Protein AF-T2J8T0-F1 (afdb_monomer_lite)

Foldseek 3Di:
DPPDDQDADLVDVVSLVVDDPVSSVVSPVVSVVVQVVCVVVVHHPVRVVVLVVVLVVDVVSVVVVVVVVVVVPDD

Secondary structure (DSSP, 8-state):
---SPPP--TT-HHHHHTS-HHHHHHHHHHHHHHHHHHHHTT--HHHHHHHHHHHHH-HHHHHHHHHHHHHHH--

Sequence (75 aa):
MDTQPPEIACDQPESIKQLPNDAQEIAVEFCNQSKKIAADSGLSSDDFNAITENAQKDATFKKRIQNAMIRIRRP

Organism: NCBI:txid555881

InterPro domains:
  IPR025433 Domain of unknown function DUF4168 [PF13767] (4-65)

Radius of gyration: 15.07 Å; chains: 1; bounding box: 30×31×39 Å

Structure (mmCIF, N/CA/C/O backbone):
data_AF-T2J8T0-F1
#
_entry.id   AF-T2J8T0-F1
#
loop_
_atom_site.group_PDB
_atom_site.id
_atom_site.type_symbol
_atom_site.label_atom_id
_atom_site.label_alt_id
_atom_site.label_comp_id
_atom_site.label_asym_id
_atom_site.label_entity_id
_atom_site.label_seq_id
_atom_site.pdbx_PDB_ins_code
_atom_site.Cartn_x
_atom_site.Cartn_y
_atom_site.Cartn_z
_atom_site.occupancy
_atom_site.B_iso_or_equiv
_atom_site.auth_seq_id
_atom_site.auth_comp_id
_atom_site.auth_asym_id
_atom_site.auth_atom_id
_atom_site.pdbx_PDB_model_num
ATOM 1 N N . MET A 1 1 ? 19.782 18.840 -8.395 1.00 45.12 1 MET A N 1
ATOM 2 C CA . MET A 1 1 ? 19.472 17.465 -8.822 1.00 45.12 1 MET A CA 1
ATOM 3 C C . MET A 1 1 ? 18.551 16.896 -7.774 1.00 45.12 1 MET A C 1
ATOM 5 O O . MET A 1 1 ? 18.954 16.864 -6.618 1.00 45.12 1 MET A O 1
ATOM 9 N N . ASP A 1 2 ? 17.324 16.561 -8.154 1.00 59.84 2 ASP A N 1
ATOM 10 C CA . ASP A 1 2 ? 16.368 15.903 -7.268 1.00 59.84 2 ASP A CA 1
ATOM 11 C C . ASP A 1 2 ? 16.890 14.499 -6.945 1.00 59.84 2 ASP A C 1
ATOM 13 O O . ASP A 1 2 ? 17.032 13.656 -7.826 1.00 59.84 2 ASP A O 1
ATOM 17 N N . THR A 1 3 ? 17.283 14.281 -5.691 1.00 76.25 3 THR A N 1
ATOM 18 C CA . THR A 1 3 ? 17.898 13.035 -5.201 1.00 76.25 3 THR A CA 1
ATOM 19 C C . THR A 1 3 ? 16.874 12.034 -4.666 1.00 76.25 3 THR A C 1
ATOM 21 O O . THR A 1 3 ? 17.261 11.020 -4.083 1.00 76.25 3 THR A O 1
ATOM 24 N N . GLN A 1 4 ? 15.575 12.304 -4.816 1.00 74.81 4 GLN A N 1
ATOM 25 C CA . GLN A 1 4 ? 14.534 11.403 -4.335 1.00 74.81 4 GLN A CA 1
ATOM 26 C C . GLN A 1 4 ? 14.213 10.329 -5.379 1.00 74.81 4 GLN A C 1
ATOM 28 O O . GLN A 1 4 ? 14.021 10.659 -6.551 1.00 74.81 4 GLN A O 1
ATOM 33 N N . PRO A 1 5 ? 14.145 9.050 -4.966 1.00 72.25 5 PRO A N 1
ATOM 34 C CA . PRO A 1 5 ? 13.655 7.998 -5.841 1.00 72.25 5 PRO A CA 1
ATOM 35 C C . PRO A 1 5 ? 12.214 8.310 -6.275 1.00 72.25 5 PRO A C 1
ATOM 37 O O . PRO A 1 5 ? 11.477 8.951 -5.518 1.00 72.25 5 PRO A O 1
ATOM 40 N N . PRO A 1 6 ? 11.814 7.876 -7.484 1.00 81.31 6 PRO A N 1
ATOM 41 C CA . PRO A 1 6 ? 10.469 8.112 -7.982 1.00 81.31 6 PRO A CA 1
ATOM 42 C C . PRO A 1 6 ? 9.429 7.491 -7.048 1.00 81.31 6 PRO A C 1
ATOM 44 O O . PRO A 1 6 ? 9.667 6.452 -6.429 1.00 81.31 6 PRO A O 1
ATOM 47 N N . GLU A 1 7 ? 8.266 8.129 -6.961 1.00 86.25 7 GLU A N 1
ATOM 48 C CA . GLU A 1 7 ? 7.130 7.567 -6.242 1.00 86.25 7 GLU A CA 1
ATOM 49 C C . GLU A 1 7 ? 6.614 6.323 -6.980 1.00 86.25 7 GLU A C 1
ATOM 51 O O . GLU A 1 7 ? 6.413 6.351 -8.197 1.00 86.25 7 GLU A O 1
ATOM 56 N N . ILE A 1 8 ? 6.434 5.228 -6.237 1.00 89.81 8 ILE A N 1
ATOM 57 C CA . ILE A 1 8 ? 5.973 3.934 -6.751 1.00 89.81 8 ILE A CA 1
ATOM 58 C C . ILE A 1 8 ? 4.653 3.585 -6.082 1.00 89.81 8 ILE A C 1
ATOM 60 O O . ILE A 1 8 ? 4.572 3.544 -4.853 1.00 89.81 8 ILE A O 1
ATOM 64 N N . ALA A 1 9 ? 3.643 3.278 -6.892 1.00 89.69 9 ALA A N 1
ATOM 65 C CA . ALA A 1 9 ? 2.323 2.887 -6.425 1.00 89.69 9 ALA A CA 1
ATOM 66 C C . ALA A 1 9 ? 1.909 1.545 -7.051 1.00 89.69 9 ALA A C 1
ATOM 68 O O . ALA A 1 9 ? 1.887 1.372 -8.270 1.00 89.69 9 ALA A O 1
ATOM 69 N N . CYS A 1 10 ? 1.582 0.565 -6.201 1.00 90.12 10 CYS A N 1
ATOM 70 C CA . CYS A 1 10 ? 1.279 -0.816 -6.607 1.00 90.12 10 CYS A CA 1
ATOM 71 C C . CYS A 1 10 ? -0.014 -0.984 -7.424 1.00 90.12 10 CYS A C 1
ATOM 73 O O . CYS A 1 10 ? -0.275 -2.064 -7.969 1.00 90.12 10 CYS A O 1
ATOM 75 N N . ASP A 1 11 ? -0.837 0.058 -7.467 1.00 86.75 11 ASP A N 1
ATOM 76 C CA . ASP A 1 11 ? -2.062 0.191 -8.250 1.00 86.75 11 ASP A CA 1
ATOM 77 C C . ASP A 1 11 ? -1.863 1.015 -9.537 1.00 86.75 11 ASP A C 1
ATOM 79 O O . ASP A 1 11 ? -2.775 1.093 -10.357 1.00 86.75 11 ASP A O 1
ATOM 83 N N . GLN A 1 12 ? -0.663 1.561 -9.770 1.00 90.88 12 GLN A N 1
ATOM 84 C CA . GLN A 1 1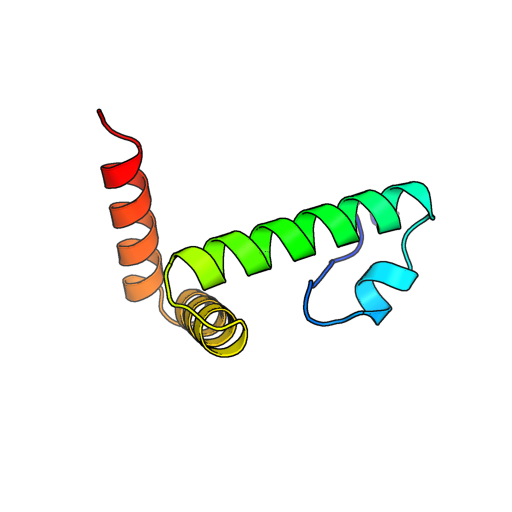2 ? -0.306 2.320 -10.969 1.00 90.88 12 GLN A CA 1
ATOM 85 C C . GLN A 1 12 ? 0.851 1.634 -11.716 1.00 90.88 12 GLN A C 1
ATOM 87 O O . GLN A 1 12 ? 2.017 1.963 -11.481 1.00 90.88 12 GLN A O 1
ATOM 92 N N . PRO A 1 13 ? 0.573 0.708 -12.659 1.00 90.44 13 PRO A N 1
ATOM 93 C CA . PRO A 1 13 ? 1.608 -0.044 -13.376 1.00 90.44 13 PRO A CA 1
ATOM 94 C C . PRO A 1 13 ? 2.651 0.828 -14.090 1.00 90.44 13 PRO A C 1
ATOM 96 O O . PRO A 1 13 ? 3.816 0.448 -14.179 1.00 90.44 13 PRO A O 1
ATOM 99 N N . GLU A 1 14 ? 2.259 2.010 -14.572 1.00 93.00 14 GLU A N 1
ATOM 100 C CA . GLU A 1 14 ? 3.179 2.955 -15.221 1.00 93.00 14 GLU A CA 1
ATOM 101 C C . GLU A 1 14 ? 4.250 3.495 -14.256 1.00 93.00 14 GLU A C 1
ATOM 103 O O . GLU A 1 14 ? 5.391 3.696 -14.668 1.00 93.00 14 GLU A O 1
ATOM 108 N N . SER A 1 15 ? 3.930 3.630 -12.960 1.00 93.31 15 SER A N 1
ATOM 109 C CA . SER A 1 15 ? 4.901 4.033 -11.930 1.00 93.31 15 SER A CA 1
ATOM 110 C C . SER A 1 15 ? 6.002 2.991 -11.717 1.00 93.31 15 SER A C 1
ATOM 112 O O . SER A 1 15 ? 7.096 3.334 -11.284 1.00 93.31 15 SER A O 1
ATOM 114 N N . ILE A 1 16 ? 5.741 1.725 -12.058 1.00 93.81 16 ILE A N 1
ATOM 115 C CA . ILE A 1 16 ? 6.727 0.643 -11.995 1.00 93.81 16 ILE A CA 1
ATOM 116 C C . ILE A 1 16 ? 7.555 0.626 -13.281 1.00 93.81 16 ILE A C 1
ATOM 118 O O . ILE A 1 16 ? 8.774 0.536 -13.218 1.00 93.81 16 ILE A O 1
ATOM 122 N N . LYS A 1 17 ? 6.925 0.775 -14.453 1.00 92.94 17 LYS A N 1
ATOM 123 C CA . LYS A 1 17 ? 7.608 0.701 -15.762 1.00 92.94 17 LYS A CA 1
ATOM 124 C C . LYS A 1 17 ? 8.714 1.740 -15.960 1.00 92.94 17 LYS A C 1
ATOM 126 O O . LYS A 1 17 ? 9.612 1.515 -16.766 1.00 92.94 17 LYS A O 1
ATOM 131 N N . GLN A 1 18 ? 8.659 2.865 -15.250 1.00 91.19 18 GLN A N 1
ATOM 132 C CA . GLN A 1 18 ? 9.712 3.889 -15.281 1.00 91.19 18 GLN A CA 1
ATOM 133 C C . GLN A 1 18 ? 11.002 3.468 -14.548 1.00 91.19 18 GLN A C 1
ATOM 135 O O . GLN A 1 18 ? 12.022 4.146 -14.667 1.00 91.19 18 GLN A O 1
ATOM 140 N N . LEU A 1 19 ? 10.970 2.381 -13.769 1.00 91.69 19 LEU A N 1
ATOM 141 C CA . LEU A 1 19 ? 12.132 1.870 -13.048 1.00 91.69 19 LEU A CA 1
ATOM 142 C C . LEU A 1 19 ? 13.079 1.087 -13.976 1.00 91.69 19 LEU A C 1
ATOM 144 O O . LEU A 1 19 ? 12.631 0.481 -14.950 1.00 91.69 19 LEU A O 1
ATOM 148 N N . PRO A 1 20 ? 14.383 1.011 -13.657 1.00 93.88 20 PRO A N 1
ATOM 149 C CA . PRO A 1 20 ? 15.282 0.018 -14.249 1.00 93.88 20 PRO A CA 1
ATOM 150 C C . PRO A 1 20 ? 14.786 -1.417 -14.004 1.00 93.88 20 PRO A C 1
ATOM 152 O O . PRO A 1 20 ? 14.170 -1.675 -12.974 1.00 93.88 20 PRO A O 1
ATOM 155 N N . ASN A 1 21 ? 15.095 -2.355 -14.905 1.00 94.25 21 ASN A N 1
ATOM 156 C CA . ASN A 1 21 ? 14.554 -3.726 -14.882 1.00 94.25 21 ASN A CA 1
ATOM 157 C C . ASN A 1 21 ? 14.681 -4.431 -13.519 1.00 94.25 21 ASN A C 1
ATOM 159 O O . ASN A 1 21 ? 13.682 -4.921 -13.001 1.00 94.25 21 ASN A O 1
ATOM 163 N N . ASP A 1 22 ? 15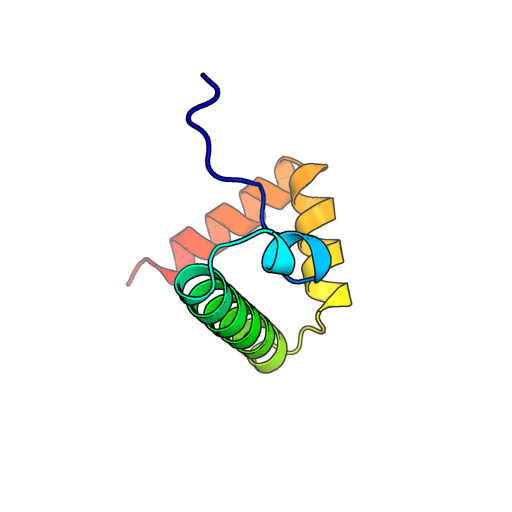.863 -4.414 -12.901 1.00 94.12 22 ASP A N 1
ATOM 164 C CA . ASP A 1 22 ? 16.080 -5.059 -11.596 1.00 94.12 22 ASP A CA 1
ATOM 165 C C . ASP A 1 22 ? 15.197 -4.434 -10.498 1.00 94.12 22 ASP A C 1
ATOM 167 O O . ASP A 1 22 ? 14.670 -5.118 -9.625 1.00 94.12 22 ASP A O 1
ATOM 171 N N . ALA A 1 23 ? 14.977 -3.118 -10.562 1.00 93.31 23 ALA A N 1
ATOM 172 C CA . ALA A 1 23 ? 14.099 -2.418 -9.631 1.00 93.31 23 ALA A CA 1
ATOM 173 C C . ALA A 1 23 ? 12.610 -2.680 -9.922 1.00 93.31 23 ALA A C 1
ATOM 175 O O . ALA A 1 23 ? 11.809 -2.683 -8.986 1.00 93.31 23 ALA A O 1
ATOM 176 N N . GLN A 1 24 ? 12.232 -2.936 -11.182 1.00 95.00 24 GLN A N 1
ATOM 177 C CA . GLN A 1 24 ? 10.875 -3.378 -11.523 1.00 95.00 24 GLN A CA 1
ATOM 178 C C . GLN A 1 24 ? 10.559 -4.726 -10.881 1.00 95.00 24 GLN A C 1
ATOM 180 O O . GLN A 1 24 ? 9.481 -4.876 -10.313 1.00 95.00 24 GLN A O 1
ATOM 185 N N . GLU A 1 25 ? 11.487 -5.684 -10.936 1.00 95.88 25 GLU A N 1
ATOM 186 C CA . GLU A 1 25 ? 11.296 -7.011 -10.339 1.00 95.88 25 GLU A CA 1
ATOM 187 C C . GLU A 1 25 ? 11.046 -6.909 -8.830 1.00 95.88 25 GLU A C 1
ATOM 189 O O . GLU A 1 25 ? 10.037 -7.415 -8.334 1.00 95.88 25 GLU A O 1
ATOM 194 N N . ILE A 1 26 ? 11.884 -6.141 -8.125 1.00 94.88 26 ILE A N 1
ATOM 195 C CA . ILE A 1 26 ? 11.730 -5.880 -6.686 1.00 94.88 26 ILE A CA 1
ATOM 196 C C . ILE A 1 26 ? 10.379 -5.212 -6.388 1.00 94.88 26 ILE A C 1
ATOM 198 O O . ILE A 1 26 ? 9.681 -5.601 -5.449 1.00 94.88 26 ILE A O 1
ATOM 202 N N . ALA A 1 27 ? 9.985 -4.210 -7.181 1.00 94.81 27 ALA A N 1
ATOM 203 C CA . ALA A 1 27 ? 8.713 -3.516 -6.997 1.00 94.81 27 ALA A CA 1
ATOM 204 C C . ALA A 1 27 ? 7.513 -4.451 -7.218 1.00 94.81 27 ALA A C 1
ATOM 206 O O . ALA A 1 27 ? 6.567 -4.439 -6.429 1.00 94.81 27 ALA A O 1
ATOM 207 N N . VAL A 1 28 ? 7.555 -5.294 -8.253 1.00 95.44 28 VAL A N 1
ATOM 208 C CA . VAL A 1 28 ? 6.503 -6.278 -8.544 1.00 95.44 28 VAL A CA 1
ATOM 209 C C . VAL A 1 28 ? 6.393 -7.305 -7.419 1.00 95.44 28 VAL A C 1
ATOM 211 O O . VAL A 1 28 ? 5.281 -7.577 -6.959 1.00 95.44 28 VAL A O 1
ATOM 214 N N . GLU A 1 29 ? 7.514 -7.845 -6.940 1.00 96.56 29 GLU A N 1
ATOM 215 C CA . GLU A 1 29 ? 7.531 -8.789 -5.820 1.00 96.56 29 GLU A CA 1
ATOM 216 C C . GLU A 1 29 ? 6.930 -8.159 -4.557 1.00 96.56 29 GLU A C 1
ATOM 218 O O .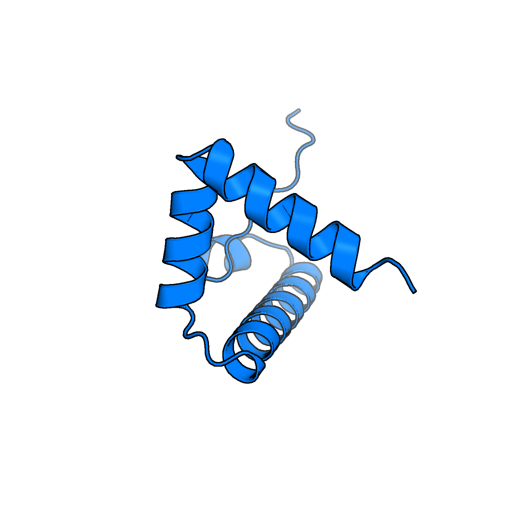 GLU A 1 29 ? 5.994 -8.712 -3.969 1.00 96.56 29 GLU A O 1
ATOM 223 N N . PHE A 1 30 ? 7.383 -6.956 -4.196 1.00 94.62 30 PHE A N 1
ATOM 224 C CA . PHE A 1 30 ? 6.866 -6.210 -3.051 1.00 94.62 30 PHE A CA 1
ATOM 225 C C . PHE A 1 30 ? 5.356 -5.950 -3.155 1.00 94.62 30 PHE A C 1
ATOM 227 O O . PHE A 1 30 ? 4.608 -6.156 -2.191 1.00 94.62 30 PHE A O 1
ATOM 234 N N . CYS A 1 31 ? 4.882 -5.521 -4.326 1.00 93.44 31 CYS A N 1
ATOM 235 C CA . CYS A 1 31 ? 3.467 -5.253 -4.551 1.00 93.44 31 CYS A CA 1
ATOM 236 C C . CYS A 1 31 ? 2.619 -6.526 -4.452 1.00 93.44 31 CYS A C 1
ATOM 238 O O . CYS A 1 31 ? 1.538 -6.502 -3.858 1.00 93.44 31 CYS A O 1
ATOM 240 N N . ASN A 1 32 ? 3.111 -7.649 -4.976 1.00 94.50 32 ASN A N 1
ATOM 241 C CA . ASN A 1 32 ? 2.431 -8.938 -4.870 1.00 94.50 32 ASN A CA 1
ATOM 242 C C . ASN A 1 32 ? 2.376 -9.434 -3.421 1.00 94.50 32 ASN A C 1
ATOM 244 O O . ASN A 1 32 ? 1.320 -9.874 -2.962 1.00 94.50 32 ASN A O 1
ATOM 248 N N . GLN A 1 33 ? 3.475 -9.310 -2.674 1.00 95.62 33 GLN A N 1
ATOM 249 C CA . GLN A 1 33 ? 3.511 -9.664 -1.258 1.00 95.62 33 GLN A CA 1
ATOM 250 C C . GLN A 1 33 ? 2.536 -8.806 -0.442 1.00 95.62 33 GLN A C 1
ATOM 252 O O . GLN A 1 33 ? 1.776 -9.333 0.370 1.00 95.62 33 GLN A O 1
ATOM 257 N N . SER A 1 34 ? 2.505 -7.498 -0.696 1.00 92.31 34 SER A N 1
ATOM 258 C CA . SER A 1 34 ? 1.601 -6.567 -0.014 1.00 92.31 34 SER A CA 1
ATOM 259 C C . SER A 1 34 ? 0.131 -6.910 -0.271 1.00 92.31 34 SER A C 1
ATOM 261 O O . SER A 1 34 ? -0.657 -6.993 0.673 1.00 92.31 34 SER A O 1
ATOM 263 N N . LYS A 1 35 ? -0.234 -7.200 -1.530 1.00 92.12 35 LYS A N 1
ATOM 264 C CA . LYS A 1 35 ? -1.587 -7.655 -1.898 1.00 92.12 35 LYS A CA 1
ATOM 265 C C . LYS A 1 35 ? -1.961 -8.952 -1.187 1.00 92.12 35 LYS A C 1
ATOM 267 O O . LYS A 1 35 ? -3.079 -9.071 -0.694 1.00 92.12 35 LYS A O 1
ATOM 272 N N . LYS A 1 36 ? -1.025 -9.900 -1.093 1.00 95.19 36 LYS A N 1
ATOM 273 C CA . LYS A 1 36 ? -1.245 -11.167 -0.391 1.00 95.19 36 LYS A CA 1
ATOM 274 C C . LYS A 1 36 ? -1.498 -10.966 1.104 1.00 95.19 36 LYS A C 1
ATOM 276 O O . LYS A 1 36 ? -2.457 -11.519 1.619 1.00 95.19 36 LYS A O 1
ATOM 281 N N . ILE A 1 37 ? -0.707 -10.131 1.781 1.00 93.75 37 ILE A N 1
ATOM 282 C CA . ILE A 1 37 ? -0.894 -9.830 3.213 1.00 93.75 37 ILE A CA 1
ATOM 283 C C . ILE A 1 37 ? -2.283 -9.227 3.480 1.00 93.75 37 ILE A C 1
ATOM 285 O O . ILE A 1 37 ? -2.947 -9.602 4.450 1.00 93.75 37 ILE A O 1
ATOM 289 N N . ALA A 1 38 ? -2.730 -8.305 2.622 1.00 91.56 38 ALA A N 1
ATOM 290 C CA . ALA A 1 38 ? -4.066 -7.722 2.724 1.00 91.56 38 ALA A CA 1
ATOM 291 C C . ALA A 1 38 ? -5.158 -8.788 2.522 1.00 91.56 38 ALA A C 1
ATOM 293 O O . ALA A 1 38 ? -6.059 -8.902 3.355 1.00 91.56 38 ALA A O 1
ATOM 294 N N . ALA A 1 39 ? -5.025 -9.617 1.483 1.00 94.44 39 ALA A N 1
ATOM 295 C CA . ALA A 1 39 ? -5.970 -10.689 1.177 1.00 94.44 39 ALA A CA 1
ATOM 296 C C . ALA A 1 39 ? -6.059 -11.739 2.295 1.00 94.44 39 ALA A C 1
ATOM 298 O O . ALA A 1 39 ? -7.159 -12.114 2.696 1.00 94.44 39 ALA A O 1
ATOM 299 N N . ASP A 1 40 ? -4.922 -12.155 2.859 1.00 96.62 40 ASP A N 1
ATOM 300 C CA . ASP A 1 40 ? -4.857 -13.096 3.985 1.00 96.62 40 ASP A CA 1
ATOM 301 C C . ASP A 1 40 ? -5.522 -12.520 5.254 1.00 96.62 40 ASP A C 1
ATOM 303 O O . ASP A 1 40 ? -5.979 -13.265 6.119 1.00 96.62 40 ASP A O 1
ATOM 307 N N . SER A 1 41 ? -5.632 -11.188 5.346 1.00 92.50 41 SER A N 1
ATOM 308 C CA . SER A 1 41 ? -6.359 -10.474 6.407 1.00 92.50 41 SER A CA 1
ATOM 309 C C . SER A 1 41 ? -7.850 -10.257 6.091 1.00 92.50 41 SER A C 1
ATOM 311 O O . SER A 1 41 ? -8.552 -9.614 6.872 1.00 92.50 41 SER A O 1
ATOM 313 N N . GLY A 1 42 ? -8.340 -10.763 4.954 1.00 95.94 42 GLY A N 1
ATOM 314 C CA . GLY A 1 42 ? -9.720 -10.602 4.492 1.00 95.94 42 GLY A CA 1
ATOM 315 C C . GLY A 1 42 ? -10.021 -9.265 3.808 1.00 95.94 42 GLY A C 1
ATOM 316 O O . GLY A 1 42 ? -11.191 -8.938 3.633 1.00 95.94 42 GLY A O 1
ATOM 317 N N . LEU A 1 43 ? -8.998 -8.488 3.435 1.00 95.31 43 LEU A N 1
ATOM 318 C CA . LEU A 1 43 ? -9.153 -7.205 2.746 1.00 95.31 43 LEU A CA 1
ATOM 319 C C . LEU A 1 43 ? -8.917 -7.361 1.242 1.00 95.31 43 LEU A C 1
ATOM 321 O O . LEU A 1 43 ? -7.928 -7.964 0.819 1.00 95.31 43 LEU A O 1
ATOM 325 N N . SER A 1 44 ? -9.779 -6.756 0.424 1.00 92.62 44 SER A N 1
ATOM 326 C CA . SER A 1 44 ? -9.466 -6.534 -0.990 1.00 92.62 44 SER A CA 1
ATOM 327 C C . SER A 1 44 ? -8.444 -5.397 -1.157 1.00 92.62 44 SER A C 1
ATOM 329 O O . SER A 1 44 ? -8.166 -4.639 -0.223 1.00 92.62 44 SER A O 1
ATOM 331 N N . SER A 1 45 ? -7.871 -5.253 -2.359 1.00 88.38 45 SER A N 1
ATOM 332 C CA . SER A 1 45 ? -7.008 -4.101 -2.666 1.00 88.38 45 SER A CA 1
ATOM 333 C C . SER A 1 45 ? -7.759 -2.773 -2.538 1.00 88.38 45 SER A C 1
ATOM 335 O O . SER A 1 45 ? -7.193 -1.813 -2.024 1.00 88.38 45 SER A O 1
ATOM 337 N N . ASP A 1 46 ? -9.036 -2.737 -2.923 1.00 91.00 46 ASP A N 1
ATOM 338 C CA . ASP A 1 46 ? -9.867 -1.535 -2.829 1.00 91.00 46 ASP A CA 1
ATOM 339 C C . ASP A 1 46 ? -10.144 -1.160 -1.368 1.00 91.00 46 ASP A C 1
ATOM 341 O O . ASP A 1 46 ? -10.000 0.006 -0.995 1.00 91.00 46 ASP A O 1
ATOM 345 N N . ASP A 1 47 ? -10.442 -2.146 -0.511 1.00 93.81 47 ASP A N 1
ATOM 346 C CA . ASP A 1 47 ? -10.625 -1.916 0.929 1.00 93.81 47 ASP A CA 1
ATOM 347 C C . ASP A 1 47 ? -9.350 -1.352 1.560 1.00 93.81 47 ASP A C 1
ATOM 349 O O . ASP A 1 47 ? -9.382 -0.374 2.311 1.00 93.81 47 ASP A O 1
ATOM 353 N N . PHE A 1 48 ? -8.205 -1.958 1.237 1.00 91.94 48 PHE A N 1
ATOM 354 C CA . PHE A 1 48 ? -6.911 -1.524 1.747 1.00 91.94 48 PHE A CA 1
ATOM 355 C C . PHE A 1 48 ? -6.566 -0.098 1.291 1.00 91.94 48 PHE A C 1
ATOM 357 O O . PHE A 1 48 ? -6.123 0.725 2.102 1.00 91.94 48 PHE A O 1
ATOM 364 N N . ASN A 1 49 ? -6.802 0.217 0.01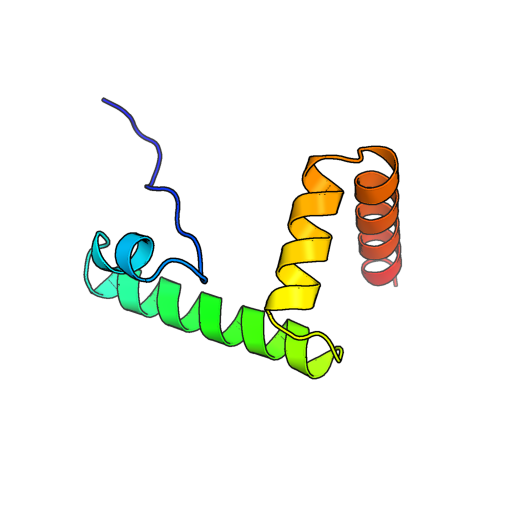6 1.00 90.06 49 ASN A N 1
ATOM 365 C CA . ASN A 1 49 ? -6.556 1.542 -0.546 1.00 90.06 49 ASN A CA 1
ATOM 366 C C . ASN A 1 49 ? -7.469 2.595 0.091 1.00 90.06 49 ASN A C 1
ATOM 368 O O . ASN A 1 49 ? -6.978 3.640 0.520 1.00 90.06 49 ASN A O 1
ATOM 372 N N . ALA A 1 50 ? -8.759 2.298 0.265 1.00 93.31 50 ALA A N 1
ATOM 373 C CA . ALA A 1 50 ? -9.701 3.190 0.937 1.00 93.31 50 ALA A CA 1
ATOM 374 C C . ALA A 1 50 ? -9.310 3.449 2.404 1.00 93.31 50 ALA A C 1
ATOM 376 O O . ALA A 1 50 ? -9.363 4.585 2.880 1.00 93.31 50 ALA A O 1
ATOM 377 N N . ILE A 1 51 ? -8.866 2.418 3.134 1.00 93.81 51 ILE A N 1
ATOM 378 C CA . ILE A 1 51 ? -8.333 2.570 4.498 1.00 93.81 51 ILE A CA 1
ATOM 379 C C . ILE A 1 51 ? -7.095 3.475 4.495 1.00 93.81 51 ILE A C 1
ATOM 381 O O . ILE A 1 51 ? -6.979 4.359 5.348 1.00 93.81 51 ILE A O 1
ATOM 385 N N . THR A 1 52 ? -6.185 3.273 3.541 1.00 92.38 52 THR A N 1
ATOM 386 C CA . THR A 1 52 ? -4.945 4.050 3.414 1.00 92.38 52 THR A CA 1
ATOM 387 C C . THR A 1 52 ? -5.238 5.520 3.121 1.00 92.38 52 THR A C 1
ATOM 389 O O . THR A 1 52 ? -4.714 6.397 3.808 1.00 92.38 52 THR A O 1
ATOM 392 N N . GLU A 1 53 ? -6.128 5.801 2.171 1.00 93.62 53 GLU A N 1
ATOM 393 C CA . GLU A 1 53 ? -6.561 7.155 1.826 1.00 93.62 53 GLU A CA 1
ATOM 394 C C . GLU A 1 53 ? -7.254 7.843 3.014 1.00 93.62 53 GLU A C 1
ATOM 396 O O . GLU A 1 53 ? -6.936 8.985 3.361 1.00 93.62 53 GLU A O 1
ATOM 401 N N . ASN A 1 54 ? -8.143 7.134 3.715 1.00 96.50 54 ASN A N 1
ATOM 402 C CA . ASN A 1 54 ? -8.791 7.655 4.919 1.00 96.50 54 ASN A CA 1
ATOM 403 C C . ASN A 1 54 ? -7.774 7.967 6.026 1.00 96.50 54 ASN A C 1
ATOM 405 O O . ASN A 1 54 ? -7.883 8.994 6.693 1.00 96.50 54 ASN A O 1
ATOM 409 N N . ALA A 1 55 ? -6.748 7.133 6.205 1.00 96.81 55 ALA A N 1
ATOM 410 C CA . ALA A 1 55 ? -5.685 7.375 7.179 1.00 96.81 55 ALA A CA 1
ATOM 411 C C . ALA A 1 55 ? -4.798 8.582 6.821 1.00 96.81 55 ALA A C 1
ATOM 413 O O . ALA A 1 55 ? -4.186 9.175 7.711 1.00 96.81 55 ALA A O 1
ATOM 414 N N . GLN A 1 56 ? -4.712 8.971 5.547 1.00 93.88 56 GLN A N 1
ATOM 415 C CA . GLN A 1 56 ? -4.023 10.202 5.148 1.00 93.88 56 GLN A CA 1
ATOM 416 C C . GLN A 1 56 ? -4.837 11.452 5.504 1.00 93.88 56 GLN A C 1
ATOM 418 O O . GLN A 1 56 ? -4.255 12.473 5.868 1.00 93.88 56 GLN A O 1
ATOM 423 N N . LYS A 1 57 ? -6.171 11.361 5.435 1.00 97.19 57 LYS A N 1
ATOM 424 C CA . LYS A 1 57 ? -7.095 12.485 5.657 1.00 97.19 57 LYS A CA 1
ATOM 425 C C . LYS A 1 57 ? -7.525 12.650 7.120 1.00 97.19 57 LYS A C 1
ATOM 427 O O . LYS A 1 57 ? -7.821 13.765 7.539 1.00 97.19 57 LYS A O 1
ATOM 432 N N . ASP A 1 58 ? -7.538 11.573 7.907 1.00 97.81 58 ASP A N 1
ATOM 433 C CA . ASP A 1 58 ? -7.961 11.568 9.313 1.00 97.81 58 ASP A CA 1
ATOM 434 C C . ASP A 1 58 ? -6.798 11.208 10.258 1.00 97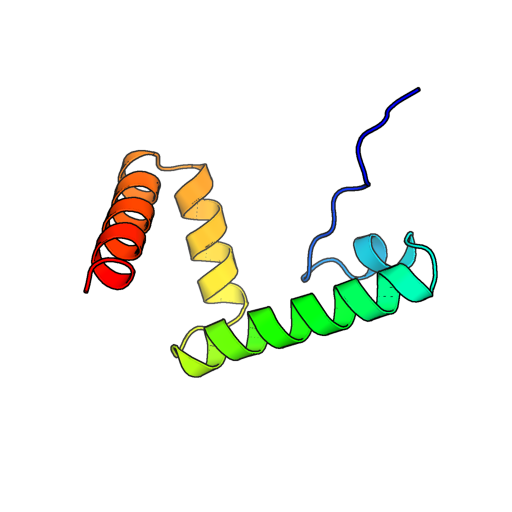.81 58 ASP A C 1
ATOM 436 O O . ASP A 1 58 ? -6.390 10.051 10.408 1.00 97.81 58 ASP A O 1
ATOM 440 N N . ALA A 1 59 ? -6.294 12.221 10.970 1.00 97.69 59 ALA A N 1
ATOM 441 C CA . ALA A 1 59 ? -5.204 12.073 11.931 1.00 97.69 59 ALA A CA 1
ATOM 442 C C . ALA A 1 59 ? -5.566 11.190 13.143 1.00 97.69 59 ALA A C 1
ATOM 444 O O . ALA A 1 59 ? -4.700 10.488 13.679 1.00 97.69 59 ALA A O 1
ATOM 445 N N . THR A 1 60 ? -6.830 11.191 13.576 1.00 98.00 60 THR A N 1
ATOM 446 C CA . THR A 1 60 ? -7.307 10.336 14.672 1.00 98.00 60 THR A CA 1
ATOM 447 C C . THR A 1 60 ? -7.317 8.879 14.232 1.00 98.00 60 THR A C 1
ATOM 449 O O . THR A 1 60 ? -6.825 8.008 14.958 1.00 98.00 60 THR A O 1
ATOM 452 N N . PHE A 1 61 ? -7.821 8.604 13.029 1.00 97.38 61 PHE A N 1
ATOM 453 C CA . PHE A 1 61 ? -7.813 7.261 12.460 1.00 97.38 61 PHE A CA 1
ATOM 454 C C . PHE A 1 61 ? -6.385 6.745 12.245 1.00 97.38 61 PHE A C 1
ATOM 456 O O . PHE A 1 61 ? -6.050 5.652 12.712 1.00 97.38 61 PHE A O 1
ATOM 463 N N . LYS A 1 62 ? -5.495 7.574 11.686 1.00 97.69 62 LYS A N 1
ATOM 464 C CA . LYS A 1 62 ? -4.061 7.266 11.558 1.00 97.69 62 LYS A CA 1
ATOM 465 C C . LYS A 1 62 ? -3.427 6.877 12.893 1.00 97.69 62 LYS A C 1
ATOM 467 O O . LYS A 1 62 ? -2.725 5.869 12.984 1.00 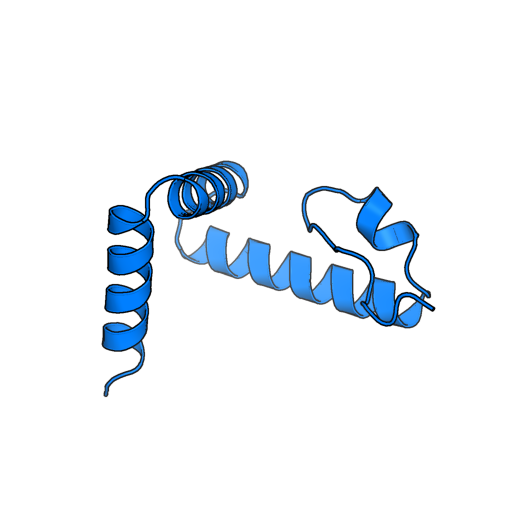97.69 62 LYS A O 1
ATOM 472 N N . LYS A 1 63 ? -3.711 7.636 13.956 1.00 97.62 63 LYS A N 1
ATOM 473 C CA . LYS A 1 63 ? -3.198 7.352 15.304 1.00 97.62 63 LYS A CA 1
ATOM 474 C C . LYS A 1 63 ? -3.717 6.020 15.854 1.00 97.62 63 LYS A C 1
ATOM 476 O O . LYS A 1 63 ? -2.976 5.310 16.533 1.00 97.62 63 LYS A O 1
ATOM 481 N N . ARG A 1 64 ? -4.966 5.640 15.557 1.00 97.56 64 ARG A N 1
ATOM 482 C CA . ARG A 1 64 ? -5.519 4.327 15.943 1.00 97.56 64 ARG A CA 1
ATOM 483 C C . ARG A 1 64 ? -4.777 3.178 15.263 1.00 97.56 64 ARG A C 1
ATOM 485 O O . ARG A 1 64 ? -4.430 2.222 15.953 1.00 97.56 64 ARG A O 1
ATOM 492 N N . ILE A 1 65 ? -4.485 3.301 13.967 1.00 95.69 65 ILE A N 1
ATOM 493 C CA . ILE A 1 65 ? -3.694 2.311 13.218 1.00 95.69 65 ILE A CA 1
ATOM 494 C C . ILE A 1 65 ? -2.301 2.167 13.842 1.00 95.69 65 ILE A C 1
ATOM 496 O O . ILE A 1 65 ? -1.893 1.063 14.199 1.00 95.69 65 ILE A O 1
ATOM 500 N N . GLN A 1 66 ? -1.602 3.281 14.075 1.00 95.88 66 GLN A N 1
ATOM 501 C CA . GLN A 1 66 ? -0.269 3.268 14.691 1.00 95.88 66 GLN A CA 1
ATOM 502 C C . GLN A 1 66 ? -0.271 2.615 16.082 1.00 95.88 66 GLN A C 1
ATOM 504 O O . GLN A 1 66 ? 0.593 1.795 16.390 1.00 95.88 66 GLN A O 1
ATOM 509 N N . ASN A 1 67 ? -1.270 2.919 16.915 1.00 97.31 67 ASN A N 1
ATOM 510 C CA . ASN A 1 67 ? -1.414 2.296 18.230 1.00 97.31 67 ASN A CA 1
ATOM 511 C C . ASN A 1 67 ? -1.661 0.783 18.138 1.00 97.31 67 ASN A C 1
ATOM 513 O O . ASN A 1 67 ? -1.122 0.034 18.952 1.00 97.31 67 ASN A O 1
ATOM 517 N N . ALA A 1 68 ? -2.454 0.324 17.166 1.00 94.94 68 ALA A N 1
ATOM 518 C CA . ALA A 1 68 ? -2.661 -1.102 16.927 1.00 94.94 68 ALA A CA 1
ATOM 519 C C . ALA A 1 68 ? -1.351 -1.793 16.512 1.00 94.94 68 ALA A C 1
ATOM 521 O O . ALA A 1 68 ? -1.001 -2.822 17.086 1.00 94.94 68 ALA A O 1
ATOM 522 N N . MET A 1 69 ? -0.570 -1.182 15.614 1.00 94.31 69 MET A N 1
ATOM 523 C CA . MET A 1 69 ? 0.745 -1.699 15.213 1.00 94.31 69 MET A CA 1
ATOM 524 C C . MET A 1 69 ? 1.710 -1.816 16.400 1.00 94.31 69 MET A C 1
ATOM 526 O O . MET A 1 69 ? 2.418 -2.814 16.519 1.00 94.31 69 MET A O 1
ATOM 530 N N . ILE A 1 70 ? 1.730 -0.826 17.301 1.00 96.50 70 ILE A N 1
ATOM 531 C CA . ILE A 1 70 ? 2.553 -0.873 18.521 1.00 96.50 70 ILE A CA 1
ATOM 532 C C . ILE A 1 70 ? 2.133 -2.040 19.420 1.00 96.50 70 ILE A C 1
ATOM 534 O O . ILE A 1 70 ? 2.999 -2.706 19.978 1.00 96.50 70 ILE A O 1
ATOM 538 N N . ARG A 1 71 ? 0.826 -2.296 19.563 1.00 95.56 71 ARG A N 1
ATOM 539 C CA . ARG A 1 71 ? 0.316 -3.414 20.372 1.00 95.56 71 ARG A CA 1
ATOM 540 C C . ARG A 1 71 ? 0.734 -4.766 19.802 1.00 95.56 71 ARG A C 1
ATOM 542 O O . ARG A 1 71 ? 1.173 -5.602 20.570 1.00 95.56 71 ARG A O 1
ATOM 549 N N . ILE A 1 72 ? 0.659 -4.947 18.483 1.00 92.00 72 ILE A N 1
ATOM 550 C CA . ILE A 1 72 ? 1.058 -6.199 17.812 1.00 92.00 72 ILE A CA 1
ATOM 551 C C . ILE A 1 72 ? 2.567 -6.459 17.950 1.00 92.00 72 ILE A C 1
ATOM 553 O O . ILE A 1 72 ? 2.995 -7.604 18.020 1.00 92.00 72 ILE A O 1
ATOM 557 N N . ARG A 1 73 ? 3.389 -5.401 17.990 1.00 89.06 73 ARG A N 1
ATOM 558 C CA . ARG A 1 73 ? 4.854 -5.508 18.119 1.00 89.06 73 ARG A CA 1
ATOM 559 C C . ARG A 1 73 ? 5.347 -5.705 19.551 1.00 89.06 73 ARG A C 1
ATOM 561 O O . ARG A 1 73 ? 6.536 -5.957 19.734 1.00 89.06 73 ARG A O 1
ATOM 568 N N . ARG A 1 74 ? 4.494 -5.513 20.559 1.00 77.50 74 ARG A N 1
ATOM 569 C CA . ARG A 1 74 ? 4.870 -5.749 21.954 1.00 77.50 74 ARG A CA 1
ATOM 570 C C . ARG A 1 74 ? 4.567 -7.213 22.297 1.00 77.50 74 ARG A C 1
ATOM 572 O O . ARG A 1 74 ? 3.447 -7.633 22.020 1.00 77.50 74 ARG A O 1
ATOM 579 N N . PRO A 1 75 ? 5.550 -7.960 22.831 1.00 60.16 75 PRO A N 1
ATOM 580 C CA . PRO A 1 75 ? 5.345 -9.333 23.281 1.00 60.16 75 PRO A CA 1
ATOM 581 C C . PRO A 1 75 ? 4.339 -9.410 24.434 1.00 60.16 75 PRO A C 1
ATOM 583 O O . PRO A 1 75 ? 4.207 -8.407 25.178 1.00 60.16 75 PRO A O 1
#

pLDDT: mean 91.11, std 9.06, range [45.12, 98.0]